Protein AF-A0AAF0U8H4-F1 (afdb_monomer)

Organism: Solanum verrucosum (NCBI:txid315347)

Secondary structure (DSSP, 8-state):
---------PBPTTSPBPEEEE---TTSTT-EEEE---TT-----TTHHHHHHHHHHHHHHHHHHHHHHHHHHHHHHHHHHHHHHHHHHHHHHHHHHHHHHHHHHHHHHHHHHHHHHHHHHHHHHHHHHHHHHHHHHHHHHHHHHHHHHHHHHHHHHHHHH-TT---

Radius of gyration: 61.46 Å; Cα contacts (8 Å, |Δi|>4): 44; chains: 1; bounding box: 116×31×160 Å

Mean predicted aligned error: 16.37 Å

pLDDT: mean 81.03, std 20.04, range [33.12, 98.5]

Structure (mmCIF, N/CA/C/O backbone):
data_AF-A0AAF0U8H4-F1
#
_entry.id   AF-A0AAF0U8H4-F1
#
loop_
_atom_site.group_PDB
_atom_site.id
_atom_site.type_symbol
_atom_site.label_atom_id
_atom_site.label_alt_id
_atom_site.label_comp_id
_atom_site.label_asym_id
_atom_site.label_entity_id
_atom_site.label_seq_id
_atom_site.pdbx_PDB_ins_code
_atom_site.Cartn_x
_atom_site.Cartn_y
_atom_site.Cartn_z
_atom_site.occupancy
_atom_site.B_iso_or_equiv
_atom_site.auth_seq_id
_atom_site.auth_comp_id
_atom_site.auth_asym_id
_atom_site.auth_atom_id
_atom_site.pdbx_PDB_model_num
ATOM 1 N N . MET A 1 1 ? 8.261 -1.024 -94.161 1.00 40.97 1 MET A N 1
ATOM 2 C CA . MET A 1 1 ? 9.612 -0.467 -93.945 1.00 40.97 1 MET A CA 1
ATOM 3 C C . MET A 1 1 ? 9.480 1.024 -93.695 1.00 40.97 1 MET A C 1
ATOM 5 O O . MET A 1 1 ? 8.991 1.715 -94.573 1.00 40.97 1 MET A O 1
ATOM 9 N N . SER A 1 2 ? 9.887 1.519 -92.530 1.00 33.12 2 SER A N 1
ATOM 10 C CA . SER A 1 2 ? 10.392 2.889 -92.396 1.00 33.12 2 SER A CA 1
ATOM 11 C C . SER A 1 2 ? 11.340 2.895 -91.191 1.00 33.12 2 SER A C 1
ATOM 13 O O . SER A 1 2 ? 10.966 2.598 -90.059 1.00 33.12 2 SER A O 1
ATOM 15 N N . GLN A 1 3 ? 12.626 3.049 -91.495 1.00 35.91 3 GLN A N 1
ATOM 16 C CA . GLN A 1 3 ? 13.707 3.180 -90.530 1.00 35.91 3 GLN A CA 1
ATOM 17 C C . GLN A 1 3 ? 13.735 4.636 -90.077 1.00 35.91 3 GLN A C 1
ATOM 19 O O . GLN A 1 3 ? 13.895 5.509 -90.917 1.00 35.91 3 GLN A O 1
ATOM 24 N N . ASN A 1 4 ? 13.627 4.892 -88.776 1.00 33.19 4 ASN A N 1
ATOM 25 C CA . ASN A 1 4 ? 14.012 6.170 -88.181 1.00 33.19 4 ASN A CA 1
ATOM 26 C C . ASN A 1 4 ? 14.796 5.888 -86.897 1.00 33.19 4 ASN A C 1
ATOM 28 O O . ASN A 1 4 ? 14.279 5.974 -85.787 1.00 33.19 4 ASN A O 1
ATOM 32 N N . SER A 1 5 ? 16.063 5.516 -87.051 1.00 33.97 5 SER A N 1
ATOM 33 C CA . SER A 1 5 ? 17.032 5.469 -85.957 1.00 33.97 5 SER A CA 1
ATOM 34 C C . SER A 1 5 ? 17.902 6.724 -86.021 1.00 33.97 5 SER A C 1
ATOM 36 O O . SER A 1 5 ? 18.941 6.762 -86.677 1.00 33.97 5 SER A O 1
ATOM 38 N N . TYR A 1 6 ? 17.465 7.774 -85.320 1.00 37.19 6 TYR A N 1
ATOM 39 C CA . TYR A 1 6 ? 18.277 8.957 -85.041 1.00 37.19 6 TYR A CA 1
ATOM 40 C C . TYR A 1 6 ? 19.511 8.547 -84.223 1.00 37.19 6 TYR A C 1
ATOM 42 O O . TYR A 1 6 ? 19.442 8.347 -83.011 1.00 37.19 6 TYR A O 1
ATOM 50 N N . SER A 1 7 ? 20.657 8.407 -84.888 1.00 43.59 7 SER A N 1
ATOM 51 C CA . SER A 1 7 ? 21.954 8.269 -84.226 1.00 43.59 7 SER A CA 1
ATOM 52 C C . SER A 1 7 ? 22.491 9.665 -83.927 1.00 43.59 7 SER A C 1
ATOM 54 O O . SER A 1 7 ? 22.931 10.376 -84.830 1.00 43.59 7 SER A O 1
ATOM 56 N N . SER A 1 8 ? 22.426 10.093 -82.663 1.00 51.88 8 SER A N 1
ATOM 57 C CA . SER A 1 8 ? 23.044 11.341 -82.211 1.00 51.88 8 SER A CA 1
ATOM 58 C C . SER A 1 8 ? 24.569 11.218 -82.334 1.00 51.88 8 SER A C 1
ATOM 60 O O . SER A 1 8 ? 25.235 10.687 -81.441 1.00 51.88 8 SER A O 1
ATOM 62 N N . GLN A 1 9 ? 25.132 11.663 -83.454 1.00 58.53 9 GLN A N 1
ATOM 63 C CA . GLN A 1 9 ? 26.578 11.710 -83.648 1.00 58.53 9 GLN A CA 1
ATOM 64 C C . GLN A 1 9 ? 27.174 12.759 -82.704 1.00 58.53 9 GLN A C 1
ATOM 66 O O . GLN A 1 9 ? 27.019 13.961 -82.911 1.00 58.53 9 GLN A O 1
ATOM 71 N N . ARG A 1 10 ? 27.850 12.310 -81.643 1.00 61.53 10 ARG A N 1
ATOM 72 C CA . ARG A 1 10 ? 28.660 13.194 -80.797 1.00 61.53 10 ARG A CA 1
ATOM 73 C C . ARG A 1 10 ? 29.957 13.515 -81.535 1.00 61.53 10 ARG A C 1
ATOM 75 O O . ARG A 1 10 ? 30.579 12.610 -82.090 1.00 61.53 10 ARG A O 1
ATOM 82 N N . LYS A 1 11 ? 30.358 14.784 -81.545 1.00 62.47 11 LYS A N 1
ATOM 83 C CA . LYS A 1 11 ? 31.647 15.235 -82.084 1.00 62.47 11 LYS A CA 1
ATOM 84 C C . LYS A 1 11 ? 32.593 15.540 -80.924 1.00 62.47 11 LYS A C 1
ATOM 86 O O . LYS A 1 11 ? 32.144 15.981 -79.871 1.00 62.47 11 LYS A O 1
ATOM 91 N N . CYS A 1 12 ? 33.872 15.236 -81.099 1.00 63.09 12 CYS A N 1
ATOM 92 C CA . CYS A 1 12 ? 34.938 15.689 -80.209 1.00 63.09 12 CYS A CA 1
ATOM 93 C C . CYS A 1 12 ? 35.226 17.180 -80.459 1.00 63.09 12 CYS A C 1
ATOM 95 O O . CYS A 1 12 ? 34.894 17.687 -81.531 1.00 63.09 12 CYS A O 1
ATOM 97 N N . ASP A 1 13 ? 35.901 17.851 -79.526 1.00 58.75 13 ASP A N 1
ATOM 98 C CA . ASP A 1 13 ? 36.352 19.241 -79.691 1.00 58.75 13 ASP A CA 1
ATOM 99 C C . ASP A 1 13 ? 37.305 19.400 -80.892 1.00 58.75 13 ASP A C 1
ATOM 101 O O . ASP A 1 13 ? 37.332 20.449 -81.527 1.00 58.75 13 ASP A O 1
ATOM 105 N N . CYS A 1 14 ? 37.998 18.324 -81.296 1.00 64.94 14 CYS A N 1
ATOM 106 C CA . CYS A 1 14 ? 38.780 18.262 -82.538 1.00 64.94 14 CYS A CA 1
ATOM 107 C C . CYS A 1 14 ? 37.933 18.079 -83.822 1.00 64.94 14 CYS A C 1
ATOM 109 O O . CYS A 1 14 ? 38.471 17.820 -84.894 1.00 64.94 14 CYS A O 1
ATOM 111 N N . GLY A 1 15 ? 36.599 18.153 -83.738 1.00 63.22 15 GLY A N 1
ATOM 112 C CA . GLY A 1 15 ? 35.665 18.058 -84.870 1.00 63.22 15 GLY A CA 1
ATOM 113 C C . GLY A 1 15 ? 35.356 16.636 -85.364 1.00 63.22 15 GLY A C 1
ATOM 114 O O . GLY A 1 15 ? 34.411 16.447 -86.133 1.00 63.22 15 GLY A O 1
ATOM 115 N N . LEU A 1 16 ? 36.096 15.621 -84.904 1.00 67.56 16 LEU A N 1
ATOM 116 C CA . LEU A 1 16 ? 35.916 14.225 -85.316 1.00 67.56 16 LEU A CA 1
ATOM 117 C C . LEU A 1 16 ? 34.669 13.578 -84.695 1.00 67.56 16 LEU A C 1
ATOM 119 O O . LEU A 1 16 ? 34.344 13.791 -83.525 1.00 67.56 16 LEU A O 1
ATOM 123 N N . VAL A 1 17 ? 33.989 12.736 -85.478 1.00 65.12 17 VAL A N 1
ATOM 124 C CA . VAL A 1 17 ? 32.783 12.009 -85.051 1.00 65.12 17 VAL A CA 1
ATOM 125 C C . VAL A 1 17 ? 33.160 10.824 -84.159 1.00 65.12 17 VAL A C 1
ATOM 127 O O . VAL A 1 17 ? 33.965 9.970 -84.530 1.00 65.12 17 VAL A O 1
ATOM 130 N N . VAL A 1 18 ? 32.546 10.752 -82.978 1.00 66.94 18 VAL A N 1
ATOM 131 C CA . VAL A 1 18 ? 32.782 9.698 -81.989 1.00 66.94 18 VAL A CA 1
ATOM 132 C C . VAL A 1 18 ? 32.097 8.405 -82.425 1.00 66.94 18 VAL A C 1
ATOM 134 O O . VAL A 1 18 ? 30.879 8.365 -82.619 1.00 66.94 18 VAL A O 1
ATOM 137 N N . LYS A 1 19 ? 32.864 7.312 -82.512 1.00 67.00 19 LYS A N 1
ATOM 138 C CA . LYS A 1 19 ? 32.295 5.976 -82.724 1.00 67.00 19 LYS A CA 1
ATOM 139 C C . LYS A 1 19 ? 31.818 5.406 -81.391 1.00 67.00 19 LYS A C 1
ATOM 141 O O . LYS A 1 19 ? 32.599 5.251 -80.450 1.00 67.00 19 LYS A O 1
ATOM 146 N N . THR A 1 20 ? 30.528 5.088 -81.334 1.00 64.12 20 THR A N 1
ATOM 147 C CA . THR A 1 20 ? 29.927 4.362 -80.211 1.00 64.12 20 THR A CA 1
ATOM 148 C C . THR A 1 20 ? 30.091 2.870 -80.463 1.00 64.12 20 THR A C 1
ATOM 150 O O . THR A 1 20 ? 29.650 2.365 -81.492 1.00 64.12 20 THR A O 1
ATOM 153 N N . LEU A 1 21 ? 30.726 2.170 -79.533 1.00 69.00 21 LEU A N 1
ATOM 154 C CA . LEU A 1 21 ? 30.850 0.719 -79.522 1.00 69.00 21 LEU A CA 1
ATOM 155 C C . LEU A 1 21 ? 29.945 0.175 -78.420 1.00 69.00 21 LEU A C 1
ATOM 157 O O . LEU A 1 21 ? 29.872 0.752 -77.338 1.00 69.00 21 LEU A O 1
ATOM 161 N N . ILE A 1 22 ? 29.242 -0.919 -78.684 1.00 69.62 22 ILE A N 1
ATOM 162 C CA . ILE A 1 22 ? 28.406 -1.587 -77.685 1.00 69.62 22 ILE A CA 1
ATOM 163 C C . ILE A 1 22 ? 29.056 -2.928 -77.383 1.00 69.62 22 ILE A C 1
ATOM 165 O O . ILE A 1 22 ? 29.340 -3.700 -78.294 1.00 69.62 22 ILE A O 1
ATOM 169 N N . SER A 1 23 ? 29.319 -3.177 -76.106 1.00 64.62 23 SER A N 1
ATOM 170 C CA . SER A 1 23 ? 29.871 -4.441 -75.642 1.00 64.62 23 SER A CA 1
ATOM 171 C C . SER A 1 23 ? 28.917 -5.594 -75.937 1.00 64.62 23 SER A C 1
ATOM 173 O O . SER A 1 23 ? 27.749 -5.554 -75.540 1.00 64.62 23 SER A O 1
ATOM 175 N N . SER A 1 24 ? 29.435 -6.638 -76.574 1.00 64.12 24 SER A N 1
ATOM 176 C CA . SER A 1 24 ? 28.742 -7.911 -76.784 1.00 64.12 24 SER A CA 1
ATOM 177 C C . SER A 1 24 ? 29.280 -9.032 -75.888 1.00 64.12 24 SER A C 1
ATOM 179 O O . SER A 1 24 ? 28.955 -10.196 -76.107 1.00 64.12 24 SER A O 1
ATOM 181 N N . THR A 1 25 ? 30.129 -8.720 -74.900 1.00 70.56 25 THR A N 1
ATOM 182 C CA . THR A 1 25 ? 30.687 -9.743 -74.005 1.00 70.56 25 THR A CA 1
ATOM 183 C C . THR A 1 25 ? 29.639 -10.236 -73.010 1.00 70.56 25 THR A C 1
ATOM 185 O O . THR A 1 25 ? 28.787 -9.470 -72.564 1.00 70.56 25 THR A O 1
ATOM 188 N N . THR A 1 26 ? 29.734 -11.503 -72.601 1.00 61.03 26 THR A N 1
ATOM 189 C CA . THR A 1 26 ? 28.837 -12.108 -71.598 1.00 61.03 26 THR A CA 1
ATOM 190 C C . THR A 1 26 ? 28.962 -11.460 -70.220 1.00 61.03 26 THR A C 1
ATOM 192 O O . THR A 1 26 ? 27.995 -11.425 -69.469 1.00 61.03 26 THR A O 1
ATOM 195 N N . SER A 1 27 ? 30.131 -10.899 -69.898 1.00 58.78 27 SER A N 1
ATOM 196 C CA . SER A 1 27 ? 30.399 -10.226 -68.624 1.00 58.78 27 SER A CA 1
ATOM 197 C C . SER A 1 27 ? 29.868 -8.793 -68.543 1.00 58.78 27 SER A C 1
ATOM 199 O O . SER A 1 27 ? 29.683 -8.289 -67.441 1.00 58.78 27 SER A O 1
ATOM 201 N N . ASN A 1 28 ? 29.645 -8.118 -69.677 1.00 57.06 28 ASN A N 1
ATOM 202 C CA . ASN A 1 28 ? 29.184 -6.725 -69.722 1.00 57.06 28 ASN A CA 1
ATOM 203 C C . ASN A 1 28 ? 28.321 -6.438 -70.971 1.00 57.06 28 ASN A C 1
ATOM 205 O O . ASN A 1 28 ? 28.676 -5.542 -71.743 1.00 57.06 28 ASN A O 1
ATOM 209 N N . PRO A 1 29 ? 27.222 -7.167 -71.232 1.00 61.88 29 PRO A N 1
ATOM 210 C CA . PRO A 1 29 ? 26.436 -6.976 -72.449 1.00 61.88 29 PRO A CA 1
ATOM 211 C C . PRO A 1 29 ? 25.718 -5.617 -72.440 1.00 61.88 29 PRO A C 1
ATOM 213 O O . PRO A 1 29 ? 25.174 -5.184 -71.427 1.00 61.88 29 PRO A O 1
ATOM 216 N N . GLY A 1 30 ? 25.724 -4.911 -73.573 1.00 65.56 30 GLY A N 1
ATOM 217 C CA . GLY A 1 30 ? 24.990 -3.650 -73.751 1.00 65.56 30 GLY A CA 1
ATOM 218 C C . GLY A 1 30 ? 25.689 -2.390 -73.222 1.00 65.56 30 GLY A C 1
ATOM 219 O O . GLY A 1 30 ? 25.204 -1.279 -73.458 1.00 65.56 30 GLY A O 1
ATOM 220 N N . ARG A 1 31 ? 26.849 -2.514 -72.558 1.00 66.56 31 ARG A N 1
ATOM 221 C CA . ARG A 1 31 ? 27.629 -1.352 -72.098 1.00 66.56 31 ARG A CA 1
ATOM 222 C C . ARG A 1 31 ? 28.151 -0.560 -73.300 1.00 66.56 31 ARG A C 1
ATOM 224 O O . ARG A 1 31 ? 28.751 -1.129 -74.211 1.00 66.56 31 ARG A O 1
ATOM 231 N N . ARG A 1 32 ? 27.913 0.755 -73.310 1.00 68.12 32 ARG A N 1
ATOM 232 C CA . ARG A 1 32 ? 28.355 1.657 -74.385 1.00 68.12 32 ARG A CA 1
ATOM 233 C C . ARG A 1 32 ? 29.749 2.195 -74.081 1.00 68.12 32 ARG A C 1
ATOM 235 O O . ARG A 1 32 ? 29.989 2.728 -73.000 1.00 68.12 32 ARG A O 1
ATOM 242 N N . PHE A 1 33 ? 30.633 2.098 -75.058 1.00 63.00 33 PHE A N 1
ATOM 243 C CA . PHE A 1 33 ? 31.976 2.649 -75.042 1.00 63.00 33 PHE A CA 1
ATOM 244 C C . PHE A 1 33 ? 32.115 3.679 -76.156 1.00 63.00 33 PHE A C 1
ATOM 246 O O . PHE A 1 33 ? 31.544 3.533 -77.235 1.00 63.00 33 PHE A O 1
ATOM 253 N N . PHE A 1 34 ? 32.898 4.718 -75.904 1.00 65.50 34 PHE A N 1
ATOM 254 C CA . PHE A 1 34 ? 33.189 5.747 -76.892 1.00 65.50 34 PHE A CA 1
ATOM 255 C C . PHE A 1 34 ? 34.673 5.671 -77.221 1.00 65.50 34 PHE A C 1
ATOM 257 O O . PHE A 1 34 ? 35.507 5.786 -76.324 1.00 65.50 34 PHE A O 1
ATOM 264 N N . ARG A 1 35 ? 35.003 5.436 -78.494 1.00 58.00 35 ARG A N 1
ATOM 265 C CA . ARG A 1 35 ? 36.391 5.455 -78.963 1.00 58.00 35 ARG A CA 1
ATOM 266 C C . ARG A 1 35 ? 36.636 6.745 -79.731 1.00 58.00 35 ARG A C 1
ATOM 268 O O . ARG A 1 35 ? 35.983 7.001 -80.743 1.00 58.00 35 ARG A O 1
ATOM 275 N N . PHE A 1 36 ? 37.596 7.527 -79.254 1.00 61.19 36 PHE A N 1
ATOM 276 C CA . PHE A 1 36 ? 38.113 8.691 -79.961 1.00 61.19 36 PHE A CA 1
ATOM 277 C C . PHE A 1 36 ? 39.271 8.245 -80.863 1.00 61.19 36 PHE A C 1
ATOM 279 O O . PHE A 1 36 ? 40.103 7.438 -80.458 1.00 61.19 36 PHE A O 1
ATOM 286 N N . LEU A 1 37 ? 39.292 8.729 -82.105 1.00 54.47 37 LEU A N 1
ATOM 287 C CA . LEU A 1 37 ? 40.377 8.515 -83.074 1.00 54.47 37 LEU A CA 1
ATOM 288 C C . LEU A 1 37 ? 41.085 9.850 -83.340 1.00 54.47 37 LEU A C 1
ATOM 290 O O . LEU A 1 37 ? 41.279 10.223 -84.491 1.00 54.47 37 LEU A O 1
ATOM 294 N N . CYS A 1 38 ? 41.378 10.617 -82.287 1.00 56.41 38 CYS A N 1
ATOM 295 C CA . CYS A 1 38 ? 42.087 11.884 -82.440 1.00 56.41 38 CYS A CA 1
ATOM 296 C C . CYS A 1 38 ? 43.609 11.599 -82.354 1.00 56.41 38 CYS A C 1
ATOM 298 O O . CYS A 1 38 ? 44.022 10.987 -81.365 1.00 56.41 38 CYS A O 1
ATOM 300 N N . PRO A 1 39 ? 44.422 11.941 -83.379 1.00 51.22 39 PRO A N 1
ATOM 301 C CA . PRO A 1 39 ? 45.809 11.470 -83.488 1.00 51.22 39 PRO A CA 1
ATOM 302 C C . PRO A 1 39 ? 46.757 12.003 -82.403 1.00 51.22 39 PRO A C 1
ATOM 304 O O . PRO A 1 39 ? 47.713 11.316 -82.064 1.00 51.22 39 PRO A O 1
ATOM 307 N N . ASP A 1 40 ? 46.456 13.158 -81.802 1.00 47.09 40 ASP A N 1
ATOM 308 C CA . ASP A 1 40 ? 47.422 13.872 -80.948 1.00 47.09 40 ASP A CA 1
ATOM 309 C C . ASP A 1 40 ? 47.087 13.879 -79.454 1.00 47.09 40 ASP A C 1
ATOM 311 O O . ASP A 1 40 ? 47.746 14.544 -78.658 1.00 47.09 40 ASP A O 1
ATOM 315 N N . PHE A 1 41 ? 46.083 13.115 -79.028 1.00 46.34 41 PHE A N 1
ATOM 316 C CA . PHE A 1 41 ? 45.766 12.995 -77.609 1.00 46.34 41 PHE A CA 1
ATOM 317 C C . PHE A 1 41 ? 46.031 11.573 -77.136 1.00 46.34 41 PHE A C 1
ATOM 319 O O . PHE A 1 41 ? 45.222 10.670 -77.362 1.00 46.34 41 PHE A O 1
ATOM 326 N N . PHE A 1 42 ? 47.143 11.404 -76.410 1.00 46.31 42 PHE A N 1
ATOM 327 C CA . PHE A 1 42 ? 47.349 10.346 -75.417 1.00 46.31 42 PHE A CA 1
ATOM 328 C C . PHE A 1 42 ? 46.112 10.268 -74.502 1.00 46.31 42 PHE A C 1
ATOM 330 O O . PHE A 1 42 ? 46.037 10.889 -73.447 1.00 46.31 42 PHE A O 1
ATOM 337 N N . SER A 1 43 ? 45.087 9.535 -74.927 1.00 46.03 43 SER A N 1
ATOM 338 C CA . SER A 1 43 ? 43.778 9.479 -74.272 1.00 46.03 43 SER A CA 1
ATOM 339 C C . SER A 1 43 ? 43.506 8.061 -73.790 1.00 46.03 43 SER A C 1
ATOM 341 O O . SER A 1 43 ? 42.505 7.427 -74.104 1.00 46.03 43 SER A O 1
ATOM 343 N N . PHE A 1 44 ? 44.418 7.574 -72.949 1.00 43.75 44 PHE A N 1
ATOM 344 C CA . PHE A 1 44 ? 44.218 6.368 -72.146 1.00 43.75 44 PHE A CA 1
ATOM 345 C C . PHE A 1 44 ? 43.348 6.616 -70.893 1.00 43.75 44 PHE A C 1
ATOM 347 O O . PHE A 1 44 ? 43.228 5.734 -70.048 1.00 43.75 44 PHE A O 1
ATOM 354 N N . SER A 1 45 ? 42.735 7.797 -70.721 1.00 45.75 45 SER A N 1
ATOM 355 C CA . SER A 1 45 ? 42.133 8.178 -69.429 1.00 45.75 45 SER A CA 1
ATOM 356 C C . SER A 1 45 ? 40.610 8.034 -69.328 1.00 45.75 45 SER A C 1
ATOM 358 O O . SER A 1 45 ? 40.076 7.989 -68.220 1.00 45.75 45 SER A O 1
ATOM 360 N N . SER A 1 46 ? 39.866 7.906 -70.431 1.00 48.12 46 SER A N 1
ATOM 361 C CA . SER A 1 46 ? 38.395 8.000 -70.364 1.00 48.12 46 SER A CA 1
ATOM 362 C C . SER A 1 46 ? 37.700 6.774 -69.751 1.00 48.12 46 SER A C 1
ATOM 364 O O . SER A 1 46 ? 36.568 6.894 -69.286 1.00 48.12 46 SER A O 1
ATOM 366 N N . PHE A 1 47 ? 38.364 5.613 -69.701 1.00 45.09 47 PHE A N 1
ATOM 367 C CA . PHE A 1 47 ? 37.803 4.385 -69.119 1.00 45.09 47 PHE A CA 1
ATOM 368 C C . PHE A 1 47 ? 38.002 4.297 -67.596 1.00 45.09 47 PHE A C 1
ATOM 370 O O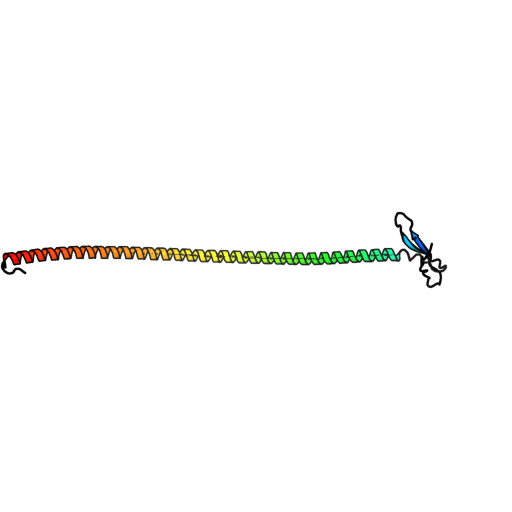 . PHE A 1 47 ? 37.078 3.900 -66.892 1.00 45.09 47 PHE A O 1
ATOM 377 N N . LEU A 1 48 ? 39.144 4.749 -67.059 1.00 43.81 48 LEU A N 1
ATOM 378 C CA . LEU A 1 48 ? 39.397 4.738 -65.608 1.00 43.81 48 LEU A CA 1
ATOM 379 C C . LEU A 1 48 ? 38.517 5.736 -64.835 1.00 43.81 48 LEU A C 1
ATOM 381 O O . LEU A 1 48 ? 38.142 5.481 -63.691 1.00 43.81 48 LEU A O 1
ATOM 385 N N . HIS A 1 49 ? 38.167 6.877 -65.434 1.00 46.50 49 HIS A N 1
ATOM 386 C CA . HIS A 1 49 ? 37.494 7.953 -64.701 1.00 46.50 49 HIS A CA 1
ATOM 387 C C . HIS A 1 49 ? 36.074 7.610 -64.218 1.00 46.50 49 HIS A C 1
ATOM 389 O O . HIS A 1 49 ? 35.670 8.114 -63.169 1.00 46.50 49 HIS A O 1
ATOM 395 N N . VAL A 1 50 ? 35.315 6.776 -64.940 1.00 50.59 50 VAL A N 1
ATOM 396 C CA . VAL A 1 50 ? 33.928 6.425 -64.568 1.00 50.59 50 VAL A CA 1
ATOM 397 C C . VAL A 1 50 ? 33.896 5.392 -63.442 1.00 50.59 50 VAL A C 1
ATOM 399 O O . VAL A 1 50 ? 33.166 5.579 -62.468 1.00 50.59 50 VAL A O 1
ATOM 402 N N . ASP A 1 51 ? 34.727 4.352 -63.520 1.00 51.78 51 ASP A N 1
ATOM 403 C CA . ASP A 1 51 ? 34.767 3.303 -62.496 1.00 51.78 51 ASP A CA 1
ATOM 404 C C . ASP A 1 51 ? 35.345 3.838 -61.166 1.00 51.78 51 ASP A C 1
ATOM 406 O O . ASP A 1 51 ? 34.808 3.539 -60.099 1.00 51.78 51 ASP A O 1
ATOM 410 N N . ILE A 1 52 ? 36.335 4.747 -61.206 1.00 56.66 52 ILE A N 1
ATOM 411 C CA . ILE A 1 52 ? 36.827 5.455 -60.005 1.00 56.66 52 ILE A CA 1
ATOM 412 C C . ILE A 1 52 ? 35.734 6.344 -59.391 1.00 56.66 52 ILE A C 1
ATOM 414 O O . ILE A 1 52 ? 35.608 6.416 -58.167 1.00 56.66 52 ILE A O 1
ATOM 418 N N . ARG A 1 53 ? 34.944 7.046 -60.214 1.00 54.28 53 ARG A N 1
ATOM 419 C CA . ARG A 1 53 ? 33.889 7.947 -59.724 1.00 54.28 53 ARG A CA 1
ATOM 420 C C . ARG A 1 53 ? 32.756 7.162 -59.055 1.00 54.28 53 ARG A C 1
ATOM 422 O O . ARG A 1 53 ? 32.338 7.552 -57.970 1.00 54.28 53 ARG A O 1
ATOM 429 N N . ASN A 1 54 ? 32.342 6.035 -59.635 1.00 59.62 54 ASN A N 1
ATOM 430 C CA . ASN A 1 54 ? 31.339 5.139 -59.047 1.00 59.62 54 ASN A CA 1
ATOM 431 C C . ASN A 1 54 ? 31.840 4.440 -57.769 1.00 59.62 54 ASN A C 1
ATOM 433 O O . ASN A 1 54 ? 31.086 4.289 -56.809 1.00 59.62 54 ASN A O 1
ATOM 437 N N . GLY A 1 55 ? 33.119 4.053 -57.713 1.00 61.47 55 GLY A N 1
ATOM 438 C CA . GLY A 1 55 ? 33.721 3.511 -56.490 1.00 61.47 55 GLY A CA 1
ATOM 439 C C . GLY A 1 55 ? 33.754 4.534 -55.348 1.00 61.47 55 GLY A C 1
ATOM 440 O O . GLY A 1 55 ? 33.398 4.216 -54.214 1.00 61.47 55 GLY A O 1
ATOM 441 N N . LYS A 1 56 ? 34.104 5.792 -55.652 1.00 65.69 56 LYS A N 1
ATOM 442 C CA . LYS A 1 56 ? 34.119 6.892 -54.673 1.00 65.69 56 LYS A CA 1
ATOM 443 C C . LYS A 1 56 ? 32.729 7.222 -54.124 1.00 65.69 56 LYS A C 1
ATOM 445 O O . LYS A 1 56 ? 32.610 7.470 -52.928 1.00 65.69 56 LYS A O 1
ATOM 450 N N . THR A 1 57 ? 31.687 7.222 -54.958 1.00 70.50 57 THR A N 1
ATOM 451 C CA . THR A 1 57 ? 30.315 7.507 -54.499 1.00 70.50 57 THR A CA 1
ATOM 452 C C . THR A 1 57 ? 29.769 6.395 -53.608 1.00 70.50 57 THR A C 1
ATOM 454 O O . THR A 1 57 ? 29.183 6.695 -52.568 1.00 70.50 57 THR A O 1
ATOM 457 N N . LYS A 1 58 ? 30.025 5.124 -53.947 1.00 79.56 58 LYS A N 1
ATOM 458 C CA . LYS A 1 58 ? 29.634 3.981 -53.110 1.00 79.56 58 LYS A CA 1
ATOM 459 C C . LYS A 1 58 ? 30.308 4.032 -51.735 1.00 79.56 58 LYS A C 1
ATOM 461 O O . LYS A 1 58 ? 29.620 3.994 -50.717 1.00 79.56 58 LYS A O 1
ATOM 466 N N . LEU A 1 59 ? 31.623 4.239 -51.701 1.00 80.62 59 LEU A N 1
ATOM 467 C CA . LEU A 1 59 ? 32.387 4.349 -50.456 1.00 80.62 59 LEU A CA 1
ATOM 468 C C . LEU A 1 59 ? 31.927 5.541 -49.595 1.00 80.62 59 LEU A C 1
ATOM 470 O O . LEU A 1 59 ? 31.795 5.418 -48.380 1.00 80.62 59 LEU A O 1
ATOM 474 N N . PHE A 1 60 ? 31.605 6.684 -50.211 1.00 84.25 60 PHE A N 1
ATOM 475 C CA . PHE A 1 60 ? 31.052 7.835 -49.490 1.00 84.25 60 PHE A CA 1
ATOM 476 C C . PHE A 1 60 ? 29.672 7.541 -48.878 1.00 84.25 60 PHE A C 1
ATOM 478 O O . PHE A 1 60 ? 29.409 7.935 -47.738 1.00 84.25 60 PHE A O 1
ATOM 485 N N . SER A 1 61 ? 28.804 6.824 -49.600 1.00 83.06 61 SER A N 1
ATOM 486 C CA . SER A 1 61 ? 27.486 6.428 -49.087 1.00 83.06 61 SER A CA 1
ATOM 487 C C .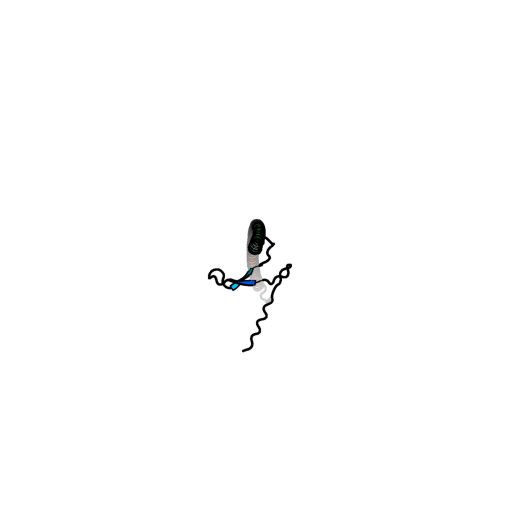 SER A 1 61 ? 27.591 5.459 -47.903 1.00 83.06 61 SER A C 1
ATOM 489 O O . SER A 1 61 ? 26.922 5.662 -46.892 1.00 83.06 61 SER A O 1
ATOM 491 N N . GLU A 1 62 ? 28.508 4.489 -47.963 1.00 90.38 62 GLU A N 1
ATOM 492 C CA . GLU A 1 62 ? 28.759 3.540 -46.871 1.00 90.38 62 GLU A CA 1
ATOM 493 C C . GLU A 1 62 ? 29.336 4.241 -45.632 1.00 90.38 62 GLU A C 1
ATOM 495 O O . GLU A 1 62 ? 28.857 4.021 -44.521 1.00 90.38 62 GLU A O 1
ATOM 500 N N . ILE A 1 63 ? 30.295 5.162 -45.800 1.00 90.56 63 ILE A N 1
ATOM 501 C CA . ILE A 1 63 ? 30.818 5.982 -44.691 1.00 90.56 63 ILE A CA 1
ATOM 502 C C . ILE A 1 63 ? 29.704 6.810 -44.043 1.00 90.56 63 ILE A C 1
ATOM 504 O O . ILE A 1 63 ? 29.657 6.945 -42.819 1.00 90.56 63 ILE A O 1
ATOM 508 N N . THR A 1 64 ? 28.810 7.382 -44.849 1.00 89.94 64 THR A N 1
ATOM 509 C CA . THR A 1 64 ? 27.693 8.193 -44.347 1.00 89.94 64 THR A CA 1
ATOM 510 C C . THR A 1 64 ? 26.705 7.336 -43.556 1.00 89.94 64 THR A C 1
ATOM 512 O O . THR A 1 64 ? 26.305 7.723 -42.458 1.00 89.94 64 THR A O 1
ATOM 515 N N . TYR A 1 65 ? 26.392 6.139 -44.053 1.00 93.12 65 TYR A N 1
ATOM 516 C CA . TYR A 1 65 ? 25.569 5.159 -43.348 1.00 93.12 65 TYR A CA 1
ATOM 517 C C . TYR A 1 65 ? 26.197 4.724 -42.014 1.00 93.12 65 TYR A C 1
ATOM 519 O O . TYR A 1 65 ? 25.536 4.758 -40.978 1.00 93.12 65 TYR A O 1
ATOM 527 N N . LEU A 1 66 ? 27.499 4.415 -41.998 1.00 93.81 66 LEU A N 1
ATOM 528 C CA . LEU A 1 66 ? 28.223 4.062 -40.771 1.00 93.81 66 LEU A CA 1
ATOM 529 C C . LEU A 1 66 ? 28.236 5.203 -39.745 1.00 93.81 66 LEU A C 1
ATOM 531 O O . LEU A 1 66 ? 28.132 4.953 -38.543 1.00 93.81 66 LEU A O 1
ATOM 535 N N . ARG A 1 67 ? 28.339 6.463 -40.191 1.00 92.94 67 ARG A N 1
ATOM 536 C CA . ARG A 1 67 ? 28.210 7.625 -39.296 1.00 92.94 67 ARG A CA 1
ATOM 537 C C . ARG A 1 67 ? 26.814 7.715 -38.692 1.00 92.94 67 ARG A C 1
ATOM 539 O O . ARG A 1 67 ? 26.718 7.937 -37.489 1.00 92.94 67 ARG A O 1
ATOM 546 N N . HIS A 1 68 ? 25.770 7.515 -39.494 1.00 93.81 68 HIS A N 1
ATOM 547 C CA . HIS A 1 68 ? 24.392 7.502 -39.004 1.00 93.81 68 HIS A CA 1
ATOM 548 C C . HIS A 1 68 ? 24.176 6.409 -37.960 1.00 93.81 68 HIS A C 1
ATOM 550 O O . HIS A 1 68 ? 23.730 6.711 -36.860 1.00 93.81 68 HIS A O 1
ATOM 556 N N . LEU A 1 69 ? 24.596 5.174 -38.248 1.00 95.81 69 LEU A N 1
ATOM 557 C CA . LEU A 1 69 ? 24.526 4.072 -37.286 1.00 95.81 69 LEU A CA 1
ATOM 558 C C . LEU A 1 69 ? 25.267 4.389 -35.983 1.00 95.81 69 LEU A C 1
ATOM 560 O O . LEU A 1 69 ? 24.767 4.107 -34.898 1.00 95.81 69 LEU A O 1
ATOM 564 N N . LYS A 1 70 ? 26.452 5.005 -36.069 1.00 95.50 70 LYS A N 1
ATOM 565 C CA . LYS A 1 70 ? 27.222 5.403 -34.885 1.00 95.50 70 LYS A CA 1
ATOM 566 C C . LYS A 1 70 ? 26.498 6.454 -34.041 1.00 95.50 70 LYS A C 1
ATOM 568 O O . LYS A 1 70 ? 26.639 6.425 -32.822 1.00 95.50 70 LYS A O 1
ATOM 573 N N . LEU A 1 71 ? 25.782 7.388 -34.667 1.00 95.19 71 LEU A N 1
ATOM 574 C CA . LEU A 1 71 ? 24.958 8.366 -33.954 1.00 95.19 71 LEU A CA 1
ATOM 575 C C . LEU A 1 71 ? 23.765 7.676 -33.291 1.00 95.19 71 LEU A C 1
ATOM 577 O O . LEU A 1 71 ? 23.627 7.788 -32.081 1.00 95.19 71 LEU A O 1
ATOM 581 N N . SER A 1 72 ? 23.026 6.840 -34.022 1.00 95.50 72 SER A N 1
ATOM 582 C CA . SER A 1 72 ? 21.901 6.083 -33.459 1.00 95.50 72 SER A CA 1
ATOM 583 C C . SER A 1 72 ? 22.314 5.192 -32.281 1.00 95.50 72 SER A C 1
ATOM 585 O O . SER A 1 72 ? 21.602 5.115 -31.289 1.00 95.50 72 SER A O 1
ATOM 587 N N . LEU A 1 73 ? 23.495 4.565 -32.329 1.00 96.25 73 LEU A N 1
ATOM 588 C CA . LEU A 1 73 ? 24.027 3.803 -31.191 1.00 96.25 73 LEU A CA 1
ATOM 589 C C . LEU A 1 73 ? 24.337 4.680 -29.971 1.00 96.25 73 LEU A C 1
ATOM 591 O O . LEU A 1 73 ? 24.219 4.213 -28.839 1.00 96.25 73 LEU A O 1
ATOM 595 N N . LYS A 1 74 ? 24.760 5.934 -30.175 1.00 96.81 74 LYS A N 1
ATOM 596 C CA . LYS A 1 74 ? 24.947 6.879 -29.066 1.00 96.81 74 LYS A CA 1
ATOM 597 C C . LYS A 1 74 ? 23.609 7.285 -28.463 1.00 96.81 74 LYS A C 1
ATOM 599 O O . LYS A 1 74 ? 23.527 7.339 -27.242 1.00 96.81 74 LYS A O 1
ATOM 604 N N . ASP A 1 75 ? 22.598 7.517 -29.292 1.00 96.50 75 ASP A N 1
ATOM 605 C CA . ASP A 1 75 ? 21.260 7.899 -28.834 1.00 96.50 75 ASP A CA 1
ATOM 606 C C . ASP A 1 75 ? 20.642 6.779 -27.988 1.00 96.50 75 ASP A C 1
ATOM 608 O O . ASP A 1 75 ? 20.274 7.011 -26.839 1.00 96.50 75 ASP A O 1
ATOM 612 N N . VAL A 1 76 ? 20.689 5.532 -28.475 1.00 97.62 76 VAL A N 1
ATOM 613 C CA . VAL A 1 76 ? 20.246 4.349 -27.711 1.00 97.62 76 VAL A CA 1
ATOM 614 C C . VAL A 1 76 ? 21.009 4.208 -26.391 1.00 97.62 76 VAL A C 1
ATOM 616 O O . VAL A 1 76 ? 20.432 3.854 -25.365 1.00 97.62 76 VAL A O 1
ATOM 619 N N . LYS A 1 77 ? 22.315 4.499 -26.381 1.00 97.56 77 LYS A N 1
ATOM 620 C CA . LYS A 1 77 ? 23.106 4.460 -25.144 1.00 97.56 77 LYS A CA 1
ATOM 621 C C . LYS A 1 77 ? 22.635 5.510 -24.133 1.00 97.56 77 LYS A C 1
ATOM 623 O O . LYS A 1 77 ? 22.590 5.214 -22.944 1.00 97.56 77 LYS A O 1
ATOM 628 N N . ILE A 1 78 ? 22.304 6.717 -24.589 1.00 97.50 78 ILE A N 1
ATOM 629 C CA . ILE A 1 78 ? 21.774 7.780 -23.725 1.00 97.50 78 ILE A CA 1
ATOM 630 C C . ILE A 1 78 ? 20.407 7.370 -23.168 1.00 97.50 78 ILE A C 1
ATOM 632 O O . ILE A 1 78 ? 20.185 7.494 -21.967 1.00 97.50 78 ILE A O 1
ATOM 636 N N . GLU A 1 79 ? 19.525 6.818 -24.003 1.00 98.00 79 GLU A N 1
ATOM 637 C CA . GLU A 1 79 ? 18.222 6.302 -23.564 1.00 98.00 79 GLU A CA 1
ATOM 638 C C . GLU A 1 79 ? 18.367 5.205 -22.501 1.00 98.00 79 GLU A C 1
ATOM 640 O O . GLU A 1 79 ? 17.667 5.233 -21.492 1.00 98.00 79 GLU A O 1
ATOM 645 N N . MET A 1 80 ? 19.319 4.282 -22.669 1.00 98.00 80 MET A N 1
ATOM 646 C CA . MET A 1 80 ? 19.602 3.253 -21.663 1.00 98.00 80 MET A CA 1
ATOM 647 C C . MET A 1 80 ? 20.057 3.833 -20.318 1.00 98.00 80 MET A C 1
ATOM 649 O O . MET A 1 80 ? 19.616 3.354 -19.273 1.00 98.00 80 MET A O 1
ATOM 653 N N . GLU A 1 81 ? 20.923 4.849 -20.317 1.00 98.12 81 GLU A N 1
ATOM 654 C CA . GLU A 1 81 ? 21.347 5.503 -19.070 1.00 98.12 81 GLU A CA 1
ATOM 655 C C . GLU A 1 81 ? 20.186 6.267 -18.415 1.00 98.12 81 GLU A C 1
ATOM 657 O O . GLU A 1 81 ? 20.018 6.196 -17.198 1.00 98.12 81 GLU A O 1
ATOM 662 N N . ASN A 1 82 ? 19.331 6.924 -19.205 1.00 97.81 82 ASN A N 1
ATOM 663 C CA . ASN A 1 82 ? 18.134 7.593 -18.690 1.00 97.81 82 ASN A CA 1
ATOM 664 C C . ASN A 1 82 ? 17.168 6.595 -18.035 1.00 97.81 82 ASN A C 1
ATOM 666 O O . ASN A 1 82 ? 16.746 6.809 -16.900 1.00 97.81 82 ASN A O 1
ATOM 670 N N . LEU A 1 83 ? 16.887 5.467 -18.695 1.00 98.50 83 LEU A N 1
ATOM 671 C CA . LEU A 1 83 ? 16.048 4.402 -18.135 1.00 98.50 83 LEU A CA 1
ATOM 672 C C . LEU A 1 83 ? 16.640 3.827 -16.844 1.00 98.50 83 LEU A C 1
ATOM 674 O O . LEU A 1 83 ? 15.916 3.524 -15.898 1.00 98.50 83 LEU A O 1
ATOM 678 N N . LYS A 1 84 ? 17.966 3.699 -16.767 1.00 98.31 84 LYS A N 1
ATOM 679 C CA . LYS A 1 84 ? 18.644 3.252 -15.548 1.00 98.31 84 LYS A CA 1
ATOM 680 C C . LYS A 1 84 ? 18.449 4.238 -14.392 1.00 98.31 84 LYS A C 1
ATOM 682 O O . LYS A 1 84 ? 18.207 3.806 -13.267 1.00 98.31 84 LYS A O 1
ATOM 687 N N . ILE A 1 85 ? 18.523 5.541 -14.666 1.00 98.19 85 ILE A N 1
ATOM 688 C CA . ILE A 1 85 ? 18.245 6.592 -13.676 1.00 98.19 85 ILE A CA 1
ATOM 689 C C . ILE A 1 85 ? 16.781 6.529 -13.222 1.00 98.19 85 ILE A C 1
ATOM 691 O O . ILE A 1 85 ? 16.514 6.585 -12.023 1.00 98.19 85 ILE A O 1
ATOM 695 N N . GLU A 1 86 ? 15.833 6.364 -14.147 1.00 98.19 86 GLU A N 1
ATOM 696 C CA . GLU A 1 86 ? 14.410 6.219 -13.812 1.00 98.19 86 GLU A CA 1
ATOM 697 C C . GLU A 1 86 ? 14.145 5.006 -12.913 1.00 98.19 86 GLU A C 1
ATOM 699 O O . GLU A 1 86 ? 13.411 5.118 -11.931 1.00 98.19 86 GLU A O 1
ATOM 704 N N . ILE A 1 87 ? 14.786 3.866 -13.187 1.00 98.19 87 ILE A N 1
ATOM 705 C CA . ILE A 1 87 ? 14.673 2.661 -12.354 1.00 98.19 87 ILE A CA 1
ATOM 706 C C . ILE A 1 87 ? 15.194 2.912 -10.932 1.00 98.19 87 ILE A C 1
ATOM 708 O O . ILE A 1 87 ? 14.536 2.521 -9.966 1.00 98.19 87 ILE A O 1
ATOM 712 N N . GLU A 1 88 ? 16.345 3.570 -10.774 1.00 98.25 88 GLU A N 1
ATOM 713 C CA . GLU A 1 88 ? 16.864 3.904 -9.438 1.00 98.25 88 GLU A CA 1
ATOM 714 C C . GLU A 1 88 ? 15.952 4.904 -8.708 1.00 98.25 88 GLU A C 1
ATOM 716 O O . GLU A 1 88 ? 15.680 4.733 -7.519 1.00 98.25 88 GLU A O 1
ATOM 721 N N . ASN A 1 89 ? 15.383 5.885 -9.414 1.00 98.12 89 ASN A N 1
ATOM 722 C CA . ASN A 1 89 ? 14.403 6.803 -8.832 1.00 98.12 89 ASN A CA 1
ATOM 723 C C . ASN A 1 89 ? 13.147 6.064 -8.348 1.00 98.12 89 ASN A C 1
ATOM 725 O O . ASN A 1 89 ? 12.696 6.282 -7.222 1.00 98.12 89 ASN A O 1
ATOM 729 N N . LEU A 1 90 ? 12.604 5.148 -9.154 1.00 98.50 90 LEU A N 1
ATOM 730 C CA . LEU A 1 90 ? 11.455 4.325 -8.764 1.00 98.50 90 LEU A CA 1
ATOM 731 C C . LEU A 1 90 ? 11.766 3.458 -7.542 1.00 98.50 90 LEU A C 1
ATOM 733 O O . LEU A 1 90 ? 10.927 3.315 -6.651 1.00 98.50 90 LEU A O 1
ATOM 737 N N . LYS A 1 91 ? 12.983 2.919 -7.454 1.00 98.19 91 LYS A N 1
ATOM 738 C CA . LYS A 1 91 ? 13.434 2.139 -6.299 1.00 98.19 91 LYS A CA 1
ATOM 739 C C . LYS A 1 91 ? 13.472 2.979 -5.021 1.00 98.19 91 LYS A C 1
ATOM 741 O O . LYS A 1 91 ? 13.035 2.496 -3.977 1.00 98.19 91 LYS A O 1
ATOM 746 N N . ILE A 1 92 ? 13.935 4.228 -5.101 1.00 98.00 92 ILE A N 1
ATOM 747 C CA . ILE A 1 92 ? 13.909 5.174 -3.974 1.00 98.00 92 ILE A CA 1
ATOM 748 C C . ILE A 1 92 ? 12.462 5.463 -3.553 1.00 98.00 92 ILE A C 1
ATOM 750 O O . ILE A 1 92 ? 12.136 5.371 -2.371 1.00 98.00 92 ILE A O 1
ATOM 754 N N . VAL A 1 93 ? 11.569 5.741 -4.510 1.00 98.25 93 VAL A N 1
ATOM 755 C CA . VAL A 1 93 ? 10.143 5.978 -4.224 1.00 98.25 93 VAL A CA 1
ATOM 756 C C . VAL A 1 93 ? 9.511 4.769 -3.528 1.00 98.25 93 VAL A C 1
ATOM 758 O O . VAL A 1 93 ? 8.833 4.930 -2.516 1.00 98.25 93 VAL A O 1
ATOM 761 N N . MET A 1 94 ? 9.781 3.548 -3.999 1.00 98.12 94 MET A N 1
ATOM 762 C CA . MET A 1 94 ? 9.293 2.326 -3.350 1.00 98.12 94 MET A CA 1
ATOM 763 C C . MET A 1 94 ? 9.812 2.163 -1.916 1.00 98.12 94 MET A C 1
ATOM 765 O O . MET A 1 94 ? 9.066 1.718 -1.044 1.00 98.12 94 MET A O 1
ATOM 769 N N . GLN A 1 95 ? 11.075 2.507 -1.652 1.00 97.75 95 GLN A N 1
ATOM 770 C CA . GLN A 1 95 ? 11.630 2.464 -0.297 1.00 97.75 95 GLN A CA 1
ATOM 771 C C . GLN A 1 95 ? 10.939 3.471 0.627 1.00 97.75 95 GLN A C 1
ATOM 773 O O . GLN A 1 95 ? 10.572 3.104 1.742 1.00 97.75 95 GLN A O 1
ATOM 778 N N . ASN A 1 96 ? 10.691 4.692 0.151 1.00 97.62 96 ASN A N 1
ATOM 779 C CA . ASN A 1 96 ? 9.975 5.712 0.919 1.00 97.62 96 ASN A CA 1
ATOM 780 C C . ASN A 1 96 ? 8.543 5.273 1.243 1.00 97.62 96 ASN A C 1
ATOM 782 O O . ASN A 1 96 ? 8.146 5.312 2.404 1.00 97.62 96 ASN A O 1
ATOM 786 N N . LEU A 1 97 ? 7.808 4.748 0.257 1.00 98.12 97 LEU A N 1
ATOM 787 C CA . LEU A 1 97 ? 6.457 4.217 0.475 1.00 98.12 97 LEU A CA 1
ATOM 788 C C . LEU A 1 97 ? 6.441 3.069 1.491 1.00 98.12 97 LEU A C 1
ATOM 790 O O . LEU A 1 97 ? 5.519 2.959 2.295 1.00 98.12 97 LEU A O 1
ATOM 794 N N . LYS A 1 98 ? 7.474 2.218 1.495 1.00 97.81 98 LYS A N 1
ATOM 795 C CA . LYS A 1 98 ? 7.603 1.146 2.488 1.00 97.81 98 LYS A CA 1
ATOM 796 C C . LYS A 1 98 ? 7.809 1.697 3.903 1.00 97.81 98 LYS A C 1
ATOM 798 O O . LYS A 1 98 ? 7.233 1.159 4.846 1.00 97.81 98 LYS A O 1
ATOM 803 N N . ILE A 1 99 ? 8.612 2.752 4.054 1.00 97.88 99 ILE A N 1
ATOM 804 C CA . ILE A 1 99 ? 8.829 3.428 5.342 1.00 97.88 99 ILE A CA 1
ATOM 805 C C . ILE A 1 99 ? 7.529 4.084 5.822 1.00 97.88 99 ILE A C 1
ATOM 807 O O . ILE A 1 99 ? 7.129 3.881 6.968 1.00 97.88 99 ILE A O 1
ATOM 811 N N . GLU A 1 100 ? 6.838 4.814 4.945 1.00 97.75 100 GLU A N 1
ATOM 812 C CA . GLU A 1 100 ? 5.552 5.449 5.255 1.00 97.75 100 GLU A CA 1
ATOM 813 C C . GLU A 1 100 ? 4.490 4.421 5.657 1.00 97.75 100 GLU A C 1
ATOM 815 O O . GLU A 1 100 ? 3.807 4.606 6.664 1.00 97.75 100 GLU A O 1
ATOM 820 N N . GLY A 1 101 ? 4.400 3.303 4.930 1.00 98.12 101 GLY A N 1
ATOM 821 C CA . GLY A 1 101 ? 3.518 2.189 5.274 1.00 98.12 101 GLY A CA 1
ATOM 822 C C . GLY A 1 101 ? 3.826 1.594 6.651 1.00 98.12 101 GLY A C 1
ATOM 823 O O . GLY A 1 101 ? 2.905 1.320 7.419 1.00 98.12 101 GLY A O 1
ATOM 824 N N . GLY A 1 102 ? 5.108 1.461 7.006 1.00 98.00 102 GLY A N 1
ATOM 825 C CA . GLY A 1 102 ? 5.528 1.021 8.340 1.00 98.00 102 GLY A CA 1
ATOM 826 C C . GLY A 1 102 ? 5.090 1.982 9.449 1.00 98.00 102 GLY A C 1
ATOM 827 O O . GLY A 1 102 ? 4.523 1.554 10.451 1.00 98.00 102 GLY A O 1
ATOM 828 N N . HIS A 1 103 ? 5.274 3.287 9.247 1.00 97.75 103 HIS A N 1
ATOM 829 C CA . HIS A 1 103 ? 4.860 4.305 10.216 1.00 97.75 103 HIS A CA 1
ATOM 830 C C . HIS A 1 103 ? 3.332 4.397 10.370 1.00 97.75 103 HIS A C 1
ATOM 832 O O . HIS A 1 103 ? 2.824 4.603 11.473 1.00 97.75 103 HIS A O 1
ATOM 838 N N . LEU A 1 104 ? 2.578 4.223 9.280 1.00 98.25 104 LEU A N 1
ATOM 839 C CA . LEU A 1 104 ? 1.118 4.126 9.339 1.00 98.25 104 LEU A CA 1
ATOM 840 C C . LEU A 1 104 ? 0.669 2.884 10.112 1.00 98.25 104 LEU A C 1
ATOM 842 O O . LEU A 1 104 ? -0.214 2.996 10.956 1.00 98.25 104 LEU A O 1
ATOM 846 N N . SER A 1 105 ? 1.306 1.735 9.878 1.00 97.50 105 SER A N 1
ATOM 847 C CA . SER A 1 105 ? 1.029 0.510 10.633 1.00 97.50 105 SER A CA 1
ATOM 848 C C . SER A 1 105 ? 1.265 0.702 12.132 1.00 97.50 105 SER A C 1
ATOM 850 O O . SER A 1 105 ? 0.426 0.304 12.928 1.00 97.50 105 SER A O 1
ATOM 852 N N . GLU A 1 106 ? 2.363 1.354 12.525 1.00 98.06 106 GLU A N 1
ATOM 853 C CA . GLU A 1 106 ? 2.655 1.637 13.936 1.00 98.06 106 GLU A CA 1
ATOM 854 C C . GLU A 1 106 ? 1.593 2.547 14.574 1.00 98.06 106 GLU A C 1
ATOM 856 O O . GLU A 1 106 ? 1.170 2.329 15.710 1.00 98.06 106 GLU A O 1
ATOM 861 N N . LYS A 1 107 ? 1.128 3.566 13.839 1.00 98.00 107 LYS A N 1
ATOM 862 C CA . LYS A 1 107 ? 0.041 4.440 14.300 1.00 98.00 107 LYS A CA 1
ATOM 863 C C . LYS A 1 107 ? -1.274 3.689 14.474 1.00 98.00 107 LYS A C 1
ATOM 865 O O . LYS A 1 107 ? -1.979 3.966 15.437 1.00 98.00 107 LYS A O 1
ATOM 870 N N . ILE A 1 108 ? -1.596 2.772 13.563 1.00 97.88 108 ILE A N 1
ATOM 871 C CA . ILE A 1 108 ? -2.799 1.939 13.662 1.00 97.88 108 ILE A CA 1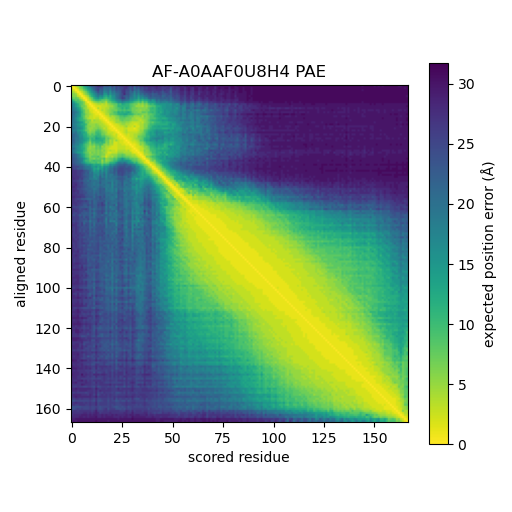
ATOM 872 C C . ILE A 1 108 ? -2.725 1.066 14.914 1.00 97.88 108 ILE A C 1
ATOM 874 O O . ILE A 1 108 ? -3.655 1.112 15.707 1.00 97.88 108 ILE A O 1
ATOM 878 N N . SER A 1 109 ? -1.603 0.383 15.162 1.00 97.94 109 SER A N 1
ATOM 879 C CA . SER A 1 109 ? -1.447 -0.441 16.370 1.00 97.94 109 SER A CA 1
ATOM 880 C C . SER A 1 109 ? -1.608 0.371 17.659 1.00 97.94 109 SER A C 1
ATOM 882 O O . SER A 1 109 ? -2.313 -0.051 18.567 1.00 97.94 109 SER A O 1
ATOM 884 N N . LYS A 1 110 ? -1.038 1.582 17.722 1.00 98.12 110 LYS A N 1
ATOM 885 C CA . LYS A 1 110 ? -1.232 2.485 18.872 1.00 98.12 110 LYS A CA 1
ATOM 886 C C . LYS A 1 110 ? -2.696 2.893 19.061 1.00 98.12 110 LYS A C 1
ATOM 888 O O . LYS A 1 110 ? -3.153 2.991 20.193 1.00 98.12 110 LYS A O 1
ATOM 893 N N . LEU A 1 111 ? -3.419 3.152 17.969 1.00 98.06 111 LEU A N 1
ATOM 894 C CA . LEU A 1 111 ? -4.841 3.499 18.023 1.00 98.06 111 LEU A CA 1
ATOM 895 C C . LEU A 1 111 ? -5.705 2.311 18.464 1.00 98.06 111 LEU A C 1
ATOM 897 O O . LEU A 1 111 ? -6.629 2.497 19.254 1.00 98.06 111 LEU A O 1
ATOM 901 N N . GLU A 1 112 ? -5.396 1.106 17.987 1.00 97.38 112 GLU A N 1
ATOM 902 C CA . GLU A 1 112 ? -6.055 -0.135 18.405 1.00 97.38 112 GLU A CA 1
ATOM 903 C C . GLU A 1 112 ? -5.876 -0.364 19.911 1.00 97.38 112 GLU A C 1
ATOM 905 O O . GLU A 1 112 ? -6.868 -0.531 20.615 1.00 97.38 112 GLU A O 1
ATOM 910 N N . GLU A 1 113 ? -4.649 -0.233 20.427 1.00 97.12 113 GLU A N 1
ATOM 911 C CA . GLU A 1 113 ? -4.364 -0.330 21.866 1.00 97.12 113 GLU A CA 1
ATOM 912 C C . GLU A 1 113 ? -5.163 0.692 22.692 1.00 97.12 113 GLU A C 1
ATOM 914 O O . GLU A 1 113 ? -5.730 0.348 23.731 1.00 97.12 113 GLU A O 1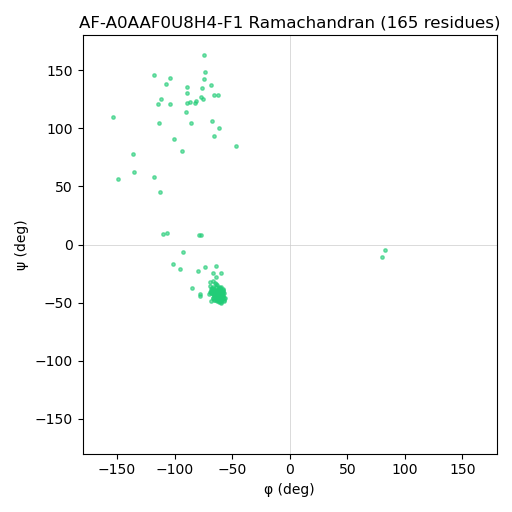
ATOM 919 N N . THR A 1 114 ? -5.249 1.951 22.242 1.00 97.31 114 THR A N 1
ATOM 920 C CA . THR A 1 114 ? -6.041 2.971 22.951 1.00 97.31 114 THR A CA 1
ATOM 921 C C . THR A 1 114 ? -7.535 2.679 22.919 1.00 97.31 114 THR A C 1
ATOM 923 O O . THR A 1 114 ? -8.210 2.851 23.930 1.00 97.31 114 THR A O 1
ATOM 926 N N . ASN A 1 115 ? -8.054 2.204 21.788 1.00 97.12 115 ASN A N 1
ATOM 927 C CA . ASN A 1 115 ? -9.466 1.880 21.652 1.00 97.12 115 ASN A CA 1
ATOM 928 C C . ASN A 1 115 ? -9.843 0.666 22.514 1.00 97.12 115 ASN A C 1
ATOM 930 O O . ASN A 1 115 ? -10.898 0.668 23.140 1.00 97.12 115 ASN A O 1
ATOM 934 N N . ASP A 1 116 ? -8.973 -0.341 22.607 1.00 97.62 116 ASP A N 1
ATOM 935 C CA . ASP A 1 116 ? -9.182 -1.493 23.488 1.00 97.62 116 ASP A CA 1
ATOM 936 C C . ASP A 1 116 ? -9.224 -1.082 24.969 1.00 97.62 116 ASP A C 1
ATOM 938 O O . ASP A 1 116 ? -10.072 -1.570 25.720 1.00 97.62 116 ASP A O 1
ATOM 942 N N . LEU A 1 117 ? -8.365 -0.141 25.386 1.00 97.62 117 LEU A N 1
ATOM 943 C CA . LEU A 1 117 ? -8.403 0.435 26.735 1.00 97.62 117 LEU A CA 1
ATOM 944 C C . LEU A 1 117 ? -9.710 1.195 26.997 1.00 97.62 117 LEU A C 1
ATOM 946 O O . LEU A 1 117 ? -10.347 0.968 28.025 1.00 97.62 117 LEU A O 1
ATOM 950 N N . GLU A 1 118 ? -10.139 2.054 26.069 1.00 97.38 118 GLU A N 1
ATOM 951 C CA . GLU A 1 118 ? -11.401 2.796 26.189 1.00 97.38 118 GLU A CA 1
ATOM 952 C C . GLU A 1 118 ? -12.613 1.854 26.251 1.00 97.38 118 GLU A C 1
ATOM 954 O O . GLU A 1 118 ? -13.511 2.038 27.077 1.00 97.38 118 GLU A O 1
ATOM 959 N N . VAL A 1 119 ? -12.632 0.802 25.427 1.00 98.00 119 VAL A N 1
ATOM 960 C CA . VAL A 1 119 ? -13.685 -0.223 25.446 1.00 98.00 119 VAL A CA 1
ATOM 961 C C . VAL A 1 119 ? -13.731 -0.937 26.797 1.00 98.00 119 VAL A C 1
ATOM 963 O O . VAL A 1 119 ? -14.821 -1.172 27.326 1.00 98.00 119 VAL A O 1
ATOM 966 N N . GLU A 1 120 ? -12.580 -1.272 27.379 1.00 97.69 120 GLU A N 1
ATOM 967 C CA . GLU A 1 120 ? -12.533 -1.927 28.684 1.00 97.69 120 GLU A CA 1
ATOM 968 C C . GLU A 1 120 ? -13.001 -0.991 29.805 1.00 97.69 120 GLU A C 1
ATOM 970 O O . GLU A 1 120 ? -13.804 -1.395 30.650 1.00 97.69 120 GLU A O 1
ATOM 975 N N . GLU A 1 121 ? -12.602 0.285 29.782 1.00 97.75 121 GLU A N 1
ATOM 976 C CA . GLU A 1 121 ? -13.114 1.288 30.718 1.00 97.75 121 GLU A CA 1
ATOM 977 C C . GLU A 1 121 ? -14.641 1.388 30.650 1.00 97.75 121 GLU A C 1
ATOM 979 O O . GLU A 1 121 ? -15.304 1.298 31.692 1.00 97.75 121 GLU A O 1
ATOM 984 N N . VAL A 1 122 ? -15.210 1.491 29.443 1.00 97.62 122 VAL A N 1
ATOM 985 C CA . VAL A 1 122 ? -16.664 1.526 29.220 1.00 97.62 122 VAL A CA 1
ATOM 986 C C . VAL A 1 122 ? -17.342 0.286 29.799 1.00 97.62 122 VAL A C 1
ATOM 988 O O . VAL A 1 122 ? -18.309 0.431 30.549 1.00 97.62 122 VAL A O 1
ATOM 991 N N . ARG A 1 123 ? -16.811 -0.920 29.556 1.00 97.62 123 ARG A N 1
ATOM 992 C CA . ARG A 1 123 ? -17.346 -2.160 30.152 1.00 97.62 123 ARG A CA 1
ATOM 993 C C . ARG A 1 123 ? -17.354 -2.102 31.676 1.00 97.62 123 ARG A C 1
ATOM 995 O O . ARG A 1 123 ? -18.365 -2.423 32.300 1.00 97.62 123 ARG A O 1
ATOM 1002 N N . THR A 1 124 ? -16.273 -1.622 32.299 1.00 97.38 124 THR A N 1
ATOM 1003 C CA . THR A 1 124 ? -16.237 -1.500 33.767 1.00 97.38 124 THR A CA 1
ATOM 1004 C C . THR A 1 124 ? -17.271 -0.503 34.300 1.00 97.38 124 THR A C 1
ATO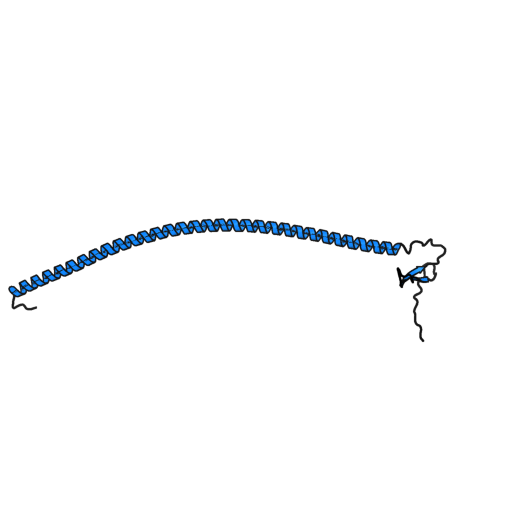M 1006 O O . THR A 1 124 ? -17.807 -0.684 35.401 1.00 97.38 124 THR A O 1
ATOM 1009 N N . PHE A 1 125 ? -17.557 0.566 33.549 1.00 97.75 125 PHE A N 1
ATOM 1010 C CA . PHE A 1 125 ? -18.598 1.529 33.896 1.00 97.75 125 PHE A CA 1
ATOM 1011 C C . PHE A 1 125 ? -19.993 0.930 33.740 1.00 97.75 125 PHE A C 1
ATOM 1013 O O . PHE A 1 125 ? -20.821 1.115 34.636 1.00 97.75 125 PHE A O 1
ATOM 1020 N N . GLU A 1 126 ? -20.245 0.179 32.668 1.00 97.88 126 GLU A N 1
ATOM 1021 C CA . GLU A 1 126 ? -21.502 -0.542 32.465 1.00 97.88 126 GLU A CA 1
ATOM 1022 C C . GLU A 1 126 ? -21.762 -1.535 33.605 1.00 97.88 126 GLU A C 1
ATOM 1024 O O . GLU A 1 126 ? -22.840 -1.509 34.204 1.00 97.88 126 GLU A O 1
ATOM 1029 N N . ASP A 1 127 ? -20.764 -2.324 34.006 1.00 97.88 127 ASP A N 1
ATOM 1030 C CA . ASP A 1 127 ? -20.878 -3.264 35.128 1.00 97.88 127 ASP A CA 1
ATOM 1031 C C . ASP A 1 127 ? -21.237 -2.562 36.445 1.00 97.88 127 ASP A C 1
ATOM 1033 O O . ASP A 1 127 ? -22.130 -2.991 37.192 1.00 97.88 127 ASP A O 1
ATOM 1037 N N . LYS A 1 128 ? -20.569 -1.439 36.743 1.00 98.12 128 LYS A N 1
ATOM 1038 C CA . LYS A 1 128 ? -20.880 -0.612 37.921 1.00 98.12 128 LYS A CA 1
ATOM 1039 C C . LYS A 1 128 ? -22.301 -0.060 37.841 1.00 98.12 128 LYS A C 1
ATOM 1041 O O . LYS A 1 128 ? -23.027 -0.109 38.839 1.00 98.12 128 LYS A O 1
ATOM 1046 N N . TYR A 1 129 ? -22.706 0.433 36.674 1.00 98.12 129 TYR A N 1
ATOM 1047 C CA . TYR A 1 129 ? -24.046 0.953 36.434 1.00 98.12 129 TYR A CA 1
ATOM 1048 C C . TYR A 1 129 ? -25.112 -0.127 36.658 1.00 98.12 129 TYR A C 1
ATOM 1050 O O . TYR A 1 129 ? -26.047 0.095 37.432 1.00 98.12 129 TYR A O 1
ATOM 1058 N N . TYR A 1 130 ? -24.949 -1.322 36.084 1.00 97.62 130 TYR A N 1
ATOM 1059 C CA . TYR A 1 130 ? -25.878 -2.438 36.279 1.00 97.62 130 TYR A CA 1
ATOM 1060 C C . TYR A 1 130 ? -25.953 -2.882 37.740 1.00 97.62 130 TYR A C 1
ATOM 1062 O O . TYR A 1 130 ? -27.047 -3.128 38.253 1.00 97.62 130 TYR A O 1
ATOM 1070 N N . LYS A 1 131 ? -24.824 -2.906 38.456 1.00 98.12 131 LYS A N 1
ATOM 1071 C CA . LYS A 1 131 ? -24.793 -3.219 39.891 1.00 98.12 131 LYS A CA 1
ATOM 1072 C C . LYS A 1 131 ? -25.580 -2.204 40.722 1.00 98.12 131 LYS A C 1
ATOM 1074 O O . LYS A 1 131 ? -26.311 -2.595 41.634 1.00 98.12 131 LYS A O 1
ATOM 1079 N N . ILE A 1 132 ? -25.445 -0.911 40.423 1.00 98.31 132 ILE A N 1
ATOM 1080 C CA . ILE A 1 132 ? -26.209 0.157 41.086 1.00 98.31 132 ILE A CA 1
ATOM 1081 C C . ILE A 1 132 ? -27.695 0.033 40.744 1.00 98.31 132 ILE A C 1
ATOM 1083 O O . ILE A 1 132 ? -28.529 0.022 41.650 1.00 98.31 132 ILE A O 1
ATOM 1087 N N . LYS A 1 133 ? -28.027 -0.135 39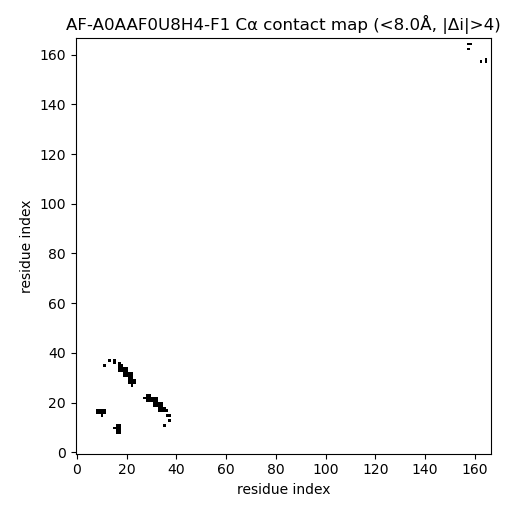.460 1.00 98.12 133 LYS A N 1
ATOM 1088 C CA . LYS A 1 133 ? -29.402 -0.311 38.978 1.00 98.12 133 LYS A CA 1
ATOM 1089 C C . LYS A 1 133 ? -30.087 -1.495 39.659 1.00 98.12 133 LYS A C 1
ATOM 1091 O O . LYS A 1 133 ? -31.206 -1.358 40.142 1.00 98.12 133 LYS A O 1
ATOM 1096 N N . TYR A 1 134 ? -29.408 -2.635 39.766 1.00 97.88 134 TYR A N 1
ATOM 1097 C CA . TYR A 1 134 ? -29.949 -3.827 40.416 1.00 97.88 134 TYR A CA 1
ATOM 1098 C C . TYR A 1 134 ? -30.204 -3.610 41.916 1.00 97.88 134 TYR A C 1
ATOM 1100 O O . TYR A 1 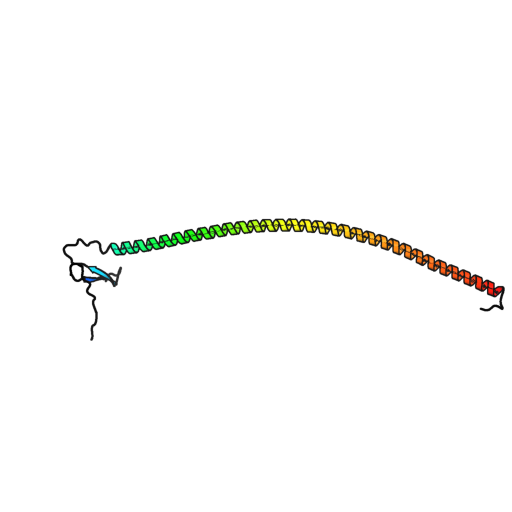134 ? -31.274 -3.953 42.418 1.00 97.88 134 TYR A O 1
ATOM 1108 N N . LYS A 1 135 ? -29.270 -2.963 42.631 1.00 97.94 135 LYS A N 1
ATOM 1109 C CA . LYS A 1 135 ? -29.468 -2.589 44.043 1.00 97.94 135 LYS A CA 1
ATOM 1110 C C . LYS A 1 135 ? -30.655 -1.646 44.232 1.00 97.94 135 LYS A C 1
ATOM 1112 O O . LYS A 1 135 ? -31.428 -1.827 45.169 1.00 97.94 135 LYS A O 1
ATOM 1117 N N . PHE A 1 136 ? -30.805 -0.664 43.345 1.00 97.81 136 PHE A N 1
ATOM 1118 C CA . PHE A 1 136 ? -31.940 0.253 43.363 1.00 97.81 136 PHE A CA 1
ATOM 1119 C C . PHE A 1 136 ? -33.263 -0.495 43.158 1.00 97.81 136 PHE A C 1
ATOM 1121 O O . PHE A 1 136 ? -34.178 -0.328 43.957 1.00 97.81 136 PHE A O 1
ATOM 1128 N N . MET A 1 137 ? -33.333 -1.392 42.170 1.00 97.19 137 MET A N 1
ATOM 1129 C CA . MET A 1 137 ? -34.524 -2.211 41.911 1.00 97.19 137 MET A CA 1
ATOM 1130 C C . MET A 1 137 ? -34.916 -3.075 43.117 1.00 97.19 137 MET A C 1
ATOM 1132 O O . MET A 1 137 ? -36.084 -3.082 43.500 1.00 97.19 137 MET A O 1
ATOM 1136 N N . ILE A 1 138 ? -33.957 -3.756 43.757 1.00 97.69 138 ILE A N 1
ATOM 1137 C CA . ILE A 1 138 ? -34.223 -4.532 44.982 1.00 97.69 138 ILE A CA 1
ATOM 1138 C C . ILE A 1 138 ? -34.756 -3.626 46.094 1.00 97.69 138 ILE A C 1
ATOM 1140 O O . ILE A 1 138 ? -35.740 -3.972 46.746 1.00 97.69 138 ILE A O 1
ATOM 1144 N N . SER A 1 139 ? -34.129 -2.462 46.294 1.00 97.25 139 SER A N 1
ATOM 1145 C CA . SER A 1 139 ? -34.567 -1.484 47.292 1.00 97.25 139 SER A CA 1
ATOM 1146 C C . SER A 1 139 ? -36.018 -1.055 47.047 1.00 97.25 139 SER A C 1
ATOM 1148 O O . SER A 1 139 ? -36.839 -1.140 47.958 1.00 97.25 139 SER A O 1
ATOM 1150 N N . CYS A 1 140 ? -36.378 -0.716 45.804 1.00 96.94 140 CYS A N 1
ATOM 1151 C CA . CYS A 1 140 ? -37.749 -0.366 45.429 1.00 96.94 140 CYS A CA 1
ATOM 1152 C C . CYS A 1 140 ? -38.748 -1.493 45.720 1.00 96.94 140 CYS A C 1
ATOM 1154 O O . CYS A 1 140 ? -39.779 -1.237 46.337 1.00 96.94 140 CYS A O 1
ATOM 1156 N N . VAL A 1 141 ? -38.439 -2.738 45.339 1.00 97.44 141 VAL A N 1
ATOM 1157 C CA . VAL A 1 141 ? -39.316 -3.893 45.610 1.00 97.44 141 VAL A CA 1
ATOM 1158 C C . VAL A 1 141 ? -39.496 -4.102 47.115 1.00 97.44 141 VAL A C 1
ATOM 1160 O O . VAL A 1 141 ? -40.621 -4.278 47.584 1.00 97.44 141 VAL A O 1
ATOM 1163 N N . SER A 1 142 ? -38.408 -4.027 47.887 1.00 95.75 142 SER A N 1
ATOM 1164 C CA . SER A 1 142 ? -38.465 -4.164 49.345 1.00 95.75 142 SER A CA 1
ATOM 1165 C C . SER A 1 142 ? -39.292 -3.052 50.001 1.00 95.75 142 SER A C 1
ATOM 1167 O O . SER A 1 142 ? -40.089 -3.327 50.896 1.00 95.75 142 SER A O 1
ATOM 1169 N N . PHE A 1 143 ? -39.180 -1.815 49.508 1.00 96.12 143 PHE A N 1
ATOM 1170 C CA . PHE A 1 143 ? -39.949 -0.675 49.995 1.00 96.12 143 PHE A CA 1
ATOM 1171 C C . PHE A 1 143 ? -41.443 -0.824 49.684 1.00 96.12 143 PHE A C 1
ATOM 1173 O O . PHE A 1 143 ? -42.269 -0.672 50.581 1.00 96.12 143 PHE A O 1
ATOM 1180 N N . CYS A 1 144 ? -41.802 -1.210 48.454 1.00 95.56 144 CYS A N 1
ATOM 1181 C CA . CYS A 1 144 ? -43.189 -1.503 48.078 1.00 95.56 144 CYS A CA 1
ATOM 1182 C C . CYS A 1 144 ? -43.803 -2.612 48.946 1.00 95.56 144 CYS A C 1
ATOM 1184 O O . CYS A 1 144 ? -44.961 -2.503 49.361 1.00 95.56 144 CYS A O 1
ATOM 1186 N N . TRP A 1 145 ? -43.032 -3.659 49.256 1.00 96.44 145 TRP A N 1
ATOM 1187 C CA . TRP A 1 145 ? -43.484 -4.737 50.135 1.00 96.44 145 TRP A CA 1
ATOM 1188 C C . TRP A 1 145 ? -43.724 -4.249 51.570 1.00 96.44 145 TRP A C 1
ATOM 1190 O O . TRP A 1 145 ? -44.777 -4.526 52.141 1.00 96.44 145 TRP A O 1
ATOM 1200 N N . ILE A 1 146 ? -42.809 -3.448 52.130 1.00 95.88 146 ILE A N 1
ATOM 1201 C CA . ILE A 1 146 ? -42.975 -2.838 53.460 1.00 95.88 146 ILE A CA 1
ATOM 1202 C C . ILE A 1 146 ? -44.212 -1.931 53.499 1.00 95.88 146 ILE A C 1
ATOM 1204 O O . ILE A 1 146 ? -45.015 -2.047 54.425 1.00 95.88 146 ILE A O 1
ATOM 1208 N N . CYS A 1 147 ? -44.404 -1.065 52.498 1.00 95.00 147 CYS A N 1
ATOM 1209 C CA . CYS A 1 147 ? -45.586 -0.205 52.403 1.00 95.00 147 CYS A CA 1
ATOM 1210 C C . CYS A 1 147 ? -46.886 -1.017 52.366 1.00 95.00 147 CYS A C 1
ATOM 1212 O O . CYS A 1 147 ? -47.835 -0.661 53.061 1.00 95.00 147 CYS A O 1
ATOM 1214 N N . SER A 1 148 ? -46.911 -2.123 51.615 1.00 93.56 148 SER A N 1
ATOM 1215 C CA . SER A 1 148 ? -48.075 -3.018 51.546 1.00 93.56 148 SER A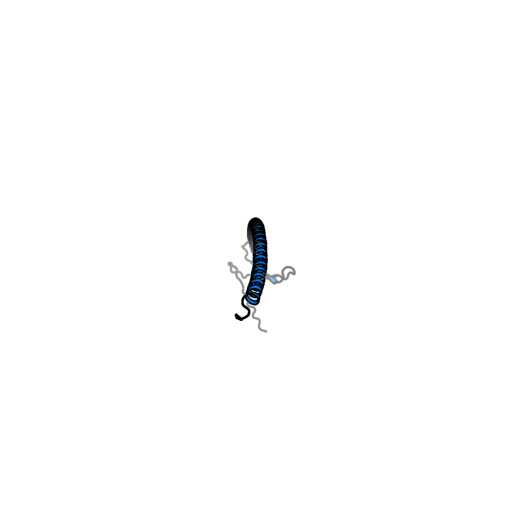 CA 1
ATOM 1216 C C . SER A 1 148 ? -48.375 -3.645 52.914 1.00 93.56 148 SER A C 1
ATOM 1218 O O . SER A 1 148 ? -49.492 -3.533 53.409 1.00 93.56 148 SER A O 1
ATOM 1220 N N . CYS A 1 149 ? -47.356 -4.183 53.596 1.00 93.00 149 CYS A N 1
ATOM 1221 C CA . CYS A 1 149 ? -47.493 -4.747 54.944 1.00 93.00 149 CYS A CA 1
ATOM 1222 C C . CYS A 1 149 ? -47.978 -3.724 55.988 1.00 93.00 149 CYS A C 1
ATOM 1224 O O . CYS A 1 149 ? -48.729 -4.073 56.901 1.00 93.00 149 CYS A O 1
ATOM 1226 N N . ILE A 1 150 ? -47.526 -2.466 55.899 1.00 93.25 150 ILE A N 1
ATOM 1227 C CA . ILE A 1 150 ? -47.999 -1.386 56.777 1.00 93.25 150 ILE A CA 1
ATOM 1228 C C . ILE A 1 150 ? -49.470 -1.087 56.487 1.00 93.25 150 ILE A C 1
ATOM 1230 O O . ILE A 1 150 ? -50.256 -1.006 57.429 1.00 93.25 150 ILE A O 1
ATOM 1234 N N . ASN A 1 151 ? -49.847 -0.968 55.212 1.00 92.12 151 ASN A N 1
ATOM 1235 C CA . ASN A 1 151 ? -51.223 -0.699 54.806 1.00 92.12 151 ASN A CA 1
ATOM 1236 C C . ASN A 1 151 ? -52.185 -1.787 55.310 1.00 92.12 151 ASN A C 1
ATOM 1238 O O . ASN A 1 151 ? -53.214 -1.467 55.898 1.00 92.12 151 ASN A O 1
ATOM 1242 N N . ASP A 1 152 ? -51.808 -3.062 55.191 1.00 90.56 152 ASP A N 1
ATOM 1243 C CA . ASP A 1 152 ? -52.610 -4.187 55.687 1.00 90.56 152 ASP A CA 1
ATOM 1244 C C . ASP A 1 152 ? -52.802 -4.136 57.209 1.00 90.56 152 ASP A C 1
ATOM 1246 O O . ASP A 1 152 ? -53.910 -4.342 57.708 1.00 90.56 152 ASP A O 1
ATOM 1250 N N . LYS A 1 153 ? -51.747 -3.802 57.969 1.00 90.88 153 LYS A N 1
ATOM 1251 C CA . LYS A 1 153 ? -51.851 -3.621 59.428 1.00 90.88 153 LYS A CA 1
ATOM 1252 C C . LYS A 1 153 ? -52.737 -2.440 59.804 1.00 90.88 153 LYS A C 1
ATOM 1254 O O . LYS A 1 153 ? -53.528 -2.563 60.735 1.00 90.88 153 LYS A O 1
ATOM 1259 N N . VAL A 1 154 ? -52.600 -1.307 59.114 1.00 89.00 154 VAL A N 1
ATOM 1260 C CA . VAL A 1 154 ? -53.438 -0.123 59.347 1.00 89.00 154 VAL A CA 1
ATOM 1261 C C . VAL A 1 154 ? -54.899 -0.464 59.066 1.00 89.00 154 VAL A C 1
ATOM 1263 O O . VAL A 1 154 ? -55.739 -0.234 59.929 1.00 89.00 154 VAL A O 1
ATOM 1266 N N . ASN A 1 155 ? -55.192 -1.100 57.930 1.00 86.38 155 ASN A N 1
ATOM 1267 C CA . ASN A 1 155 ? -56.542 -1.533 57.568 1.00 86.38 155 ASN A CA 1
ATOM 1268 C C . ASN A 1 155 ? -57.123 -2.515 58.590 1.00 86.38 155 ASN A C 1
ATOM 1270 O O . ASN A 1 155 ? -58.272 -2.366 59.000 1.00 86.38 155 ASN A O 1
ATOM 1274 N N . TYR A 1 156 ? -56.324 -3.476 59.063 1.00 87.62 156 TYR A N 1
ATOM 1275 C CA . TYR A 1 156 ? -56.739 -4.395 60.121 1.00 87.62 156 TYR A CA 1
ATOM 1276 C C . TYR A 1 156 ? -57.101 -3.645 61.410 1.00 87.62 156 TYR A C 1
ATOM 1278 O O . TYR A 1 156 ? -58.196 -3.827 61.938 1.00 87.62 156 TYR A O 1
ATOM 1286 N N . VAL A 1 157 ? -56.233 -2.750 61.893 1.00 87.31 157 VAL A N 1
ATOM 1287 C CA . VAL A 1 157 ? -56.499 -1.933 63.090 1.00 87.31 157 VAL A CA 1
ATOM 1288 C C . VAL A 1 157 ? -57.759 -1.082 62.903 1.00 87.31 157 VAL A C 1
ATOM 1290 O O . VAL A 1 157 ? -58.632 -1.092 63.767 1.00 87.31 157 VAL A O 1
ATOM 1293 N N . VAL A 1 158 ? -57.907 -0.398 61.768 1.00 84.81 158 VAL A N 1
ATOM 1294 C CA . VAL A 1 158 ? -59.107 0.398 61.468 1.00 84.81 158 VAL A CA 1
ATOM 1295 C C . VAL A 1 158 ? -60.364 -0.479 61.494 1.00 84.81 158 VAL A C 1
ATOM 1297 O O . VAL A 1 158 ? -61.335 -0.107 62.145 1.00 84.81 158 VAL A O 1
ATOM 1300 N N . SER A 1 159 ? -60.330 -1.673 60.894 1.00 83.75 159 SER A N 1
ATOM 1301 C CA . SER A 1 159 ? -61.476 -2.596 60.878 1.00 83.75 159 SER A CA 1
ATOM 1302 C C . SER A 1 159 ? -61.895 -3.090 62.271 1.00 83.75 159 SER A C 1
ATOM 1304 O O . SER A 1 159 ? -63.083 -3.257 62.537 1.00 83.75 159 SER A O 1
ATOM 1306 N N . VAL A 1 160 ? -60.931 -3.291 63.177 1.00 85.88 160 VAL A N 1
ATOM 1307 C CA . VAL A 1 160 ? -61.174 -3.801 64.536 1.00 85.88 160 VAL A CA 1
ATOM 1308 C C . VAL A 1 160 ? -61.714 -2.705 65.454 1.00 85.88 160 VAL A C 1
ATOM 1310 O O . VAL A 1 160 ? -62.628 -2.950 66.239 1.00 85.88 160 VAL A O 1
ATOM 1313 N N . TYR A 1 161 ? -61.146 -1.499 65.376 1.00 85.94 161 TYR A N 1
ATOM 1314 C CA . TYR A 1 161 ? -61.460 -0.411 66.306 1.00 85.94 161 TYR A CA 1
ATOM 1315 C C . TYR A 1 161 ? -62.540 0.552 65.792 1.00 85.94 161 TYR A C 1
ATOM 1317 O O . TYR A 1 161 ? -63.180 1.225 66.598 1.00 85.94 161 TYR A O 1
ATOM 1325 N N . PHE A 1 162 ? -62.784 0.607 64.479 1.00 84.88 162 PHE A N 1
ATOM 1326 C CA . PHE A 1 162 ? -63.747 1.516 63.850 1.00 84.88 162 PHE A CA 1
ATOM 1327 C C . PHE A 1 162 ? -64.613 0.805 62.790 1.00 84.88 162 PHE A C 1
ATOM 1329 O O . PHE A 1 162 ? -64.603 1.192 61.623 1.00 84.88 162 PHE A O 1
ATOM 1336 N N . PRO A 1 163 ? -65.425 -0.201 63.166 1.00 77.56 163 PRO A N 1
ATOM 1337 C CA . PRO A 1 163 ? -66.140 -1.056 62.209 1.00 77.56 163 PRO A CA 1
ATOM 1338 C C . PRO A 1 163 ? -67.187 -0.325 61.347 1.00 77.56 163 PRO A C 1
ATOM 1340 O O . PRO A 1 163 ? -67.576 -0.830 60.300 1.00 77.56 163 PRO A O 1
ATOM 1343 N N . ASN A 1 164 ? -67.635 0.865 61.763 1.00 81.75 164 ASN A N 1
ATOM 1344 C CA . ASN A 1 164 ? -68.624 1.668 61.030 1.00 81.75 164 ASN A CA 1
ATOM 1345 C C . ASN A 1 164 ? -67.996 2.698 60.070 1.00 81.75 164 ASN A C 1
ATOM 1347 O O . ASN A 1 164 ? -68.725 3.359 59.333 1.00 81.75 164 ASN A O 1
ATOM 1351 N N . LEU A 1 165 ? -66.668 2.861 60.083 1.00 67.50 165 LEU A N 1
ATOM 1352 C CA . LEU A 1 165 ? -65.925 3.671 59.114 1.00 67.50 165 LEU A CA 1
ATOM 1353 C C . LEU A 1 165 ? -65.452 2.750 57.986 1.00 67.50 165 LEU A C 1
ATOM 1355 O O . LEU A 1 165 ? -64.316 2.286 57.981 1.00 67.50 165 LEU A O 1
ATOM 1359 N N . VAL A 1 166 ? -66.341 2.451 57.043 1.00 52.09 166 VAL A N 1
ATOM 1360 C CA . VAL A 1 166 ? -65.949 1.800 55.787 1.00 52.09 166 VAL A CA 1
ATOM 1361 C C . VAL A 1 166 ? -65.632 2.914 54.785 1.00 52.09 166 VAL A C 1
ATOM 1363 O O . VAL A 1 166 ? -66.527 3.688 54.443 1.00 52.09 166 VAL A O 1
ATOM 1366 N N . PHE A 1 167 ? -64.362 3.023 54.383 1.00 58.12 167 PHE A N 1
AT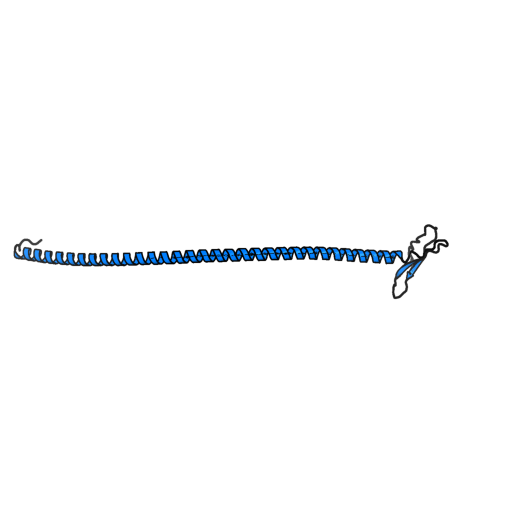OM 1367 C CA . PHE A 1 167 ? -63.899 3.850 53.259 1.00 58.12 167 PHE A CA 1
ATOM 1368 C C . PHE A 1 167 ? -63.819 3.015 51.982 1.00 58.12 167 PHE A C 1
ATOM 1370 O O . PHE A 1 167 ? -63.413 1.834 52.085 1.00 58.12 167 PHE A O 1
#

Sequence (167 aa):
MSQNSYSSQRKCDCGLVVKTLISSTTSNPGRRFFRFLCPDFFSFSSFLHVDIRNGKTKLFSEITYLRHLKLSLKDVKIEMENLKIEIENLKIVMQNLKIEGGHLSEKISKLEETNDLEVEEVRTFEDKYYKIKYKFMISCVSFCWICSCINDKVNYVVSVYFPNLVF

Solvent-accessible surface area (backbone atoms only — not comparable to full-atom values): 9797 Å² total; per-residue (Å²): 141,84,89,82,81,86,73,84,77,48,62,46,96,87,68,48,75,48,47,78,44,66,36,82,45,92,90,49,61,71,46,78,43,77,52,80,89,61,94,86,57,96,70,85,55,80,71,58,55,56,60,53,51,54,50,51,52,53,53,51,53,52,53,51,50,53,50,49,51,56,48,53,54,50,51,53,51,52,52,51,52,51,52,52,52,52,52,54,51,50,51,51,52,53,52,52,53,52,52,52,52,50,55,51,50,52,52,49,54,55,51,51,56,52,49,55,50,51,52,50,52,49,50,56,49,50,54,53,48,52,54,51,53,51,52,50,52,51,49,53,54,53,50,55,50,51,52,49,57,50,51,54,51,51,51,50,50,45,54,73,77,38,72,86,70,81,129

Foldseek 3Di:
DDDDDPDPFDADPVRHTWDWDADPDPVHGGDIDTDDPDPPDPPPDPVVPVVVVVVVVVVVVVVVVVVVVVVVVVVVVVVVVVVVVVVVVVVVVVVVVVVVVVVVVVVVVVVVVVVVVVVVVVVVVVVVVVVVVVVVVVVVVVVVVVVVVVVVVVVVVCCVPPVPPDD